Protein AF-A0AAW2TIA5-F1 (afdb_monomer)

Sequence (150 aa):
MVSLPLTMGRGTARKTCLLKFLVVDVPSAYNVILGRPTLNTFQAVISTYHMKIKFPTPGGIGEVQGNPLQSRRCYMDAVRRGEKRSGDDTQDKAPPSKKGKAPEEKVSEATETPAKVQPAEELLNIQIIPGDPDKTTRIGSHLGGKLRKR

Secondary structure (DSSP, 8-state):
-EEEEEEEEETTEEEEEEEEE----S--S-S----HHHHHHHT-EEETTTTEEEEEETTEEEEEE--HHHHHHHHHHHHHHHHTTTT------PPPP----PPP---------------SS-EEEEESSTT-TTSEEEEETTS-HHHH--

Organism: Sesamum radiatum (NCBI:txid300843)

Radius of gyration: 21.06 Å; Cα contacts (8 Å, |Δi|>4): 144; chains: 1; bounding box: 42×44×53 Å

Solvent-accessible surface area (backbone atoms only — not comparable to full-atom values): 9968 Å² total; per-residue (Å²): 121,47,81,45,80,47,75,47,50,55,86,72,20,40,46,74,48,81,42,80,39,82,88,74,99,64,97,56,61,60,96,72,86,83,51,70,70,57,37,57,76,49,58,49,48,75,40,76,92,76,36,32,38,36,26,72,29,100,67,42,75,16,58,44,77,64,55,70,68,58,54,49,49,38,45,53,54,36,52,57,55,53,57,64,58,80,73,68,94,79,80,91,80,86,85,84,90,79,85,89,81,88,79,82,88,79,92,76,94,68,94,65,79,76,75,79,86,70,75,88,58,62,68,39,81,42,62,77,44,88,93,40,87,86,42,58,48,76,43,59,67,80,62,53,74,75,80,72,56,130

Nearest PDB structures (foldseek):
  7y8y-assembly1_A  TM=4.408E-01  e=6.696E+00  Candidatus Scalindua brodae
  5xrt-assembly2_H  TM=2.827E-01  e=8.531E+00  Influenza A virus (A/swine/Indiana/A01260280/2013(H3N2))

pLDDT: mean 77.97, std 22.5, range [24.27, 98.0]

Mean predicted aligned error: 13.86 Å

Structure (mmCIF, N/CA/C/O backbone):
data_AF-A0AAW2TIA5-F1
#
_entry.id   AF-A0AAW2TIA5-F1
#
loop_
_atom_site.group_PDB
_atom_site.id
_atom_site.type_symbol
_atom_site.label_atom_id
_atom_site.label_alt_id
_atom_site.label_comp_id
_atom_site.label_asym_id
_atom_site.label_entity_id
_atom_site.label_seq_id
_atom_site.pdbx_PDB_ins_code
_atom_site.Cartn_x
_atom_site.Cartn_y
_atom_site.Cartn_z
_atom_site.occupancy
_atom_site.B_iso_or_equiv
_atom_site.auth_seq_id
_atom_site.auth_comp_id
_atom_site.auth_asym_id
_atom_site.auth_atom_id
_atom_site.pdbx_PDB_model_num
ATOM 1 N N . MET A 1 1 ? -13.112 -10.106 -9.554 1.00 89.56 1 MET A N 1
ATOM 2 C CA . MET A 1 1 ? -12.767 -9.305 -8.354 1.00 89.56 1 MET A CA 1
ATOM 3 C C . MET A 1 1 ? -13.355 -9.990 -7.132 1.00 89.56 1 MET A C 1
ATOM 5 O O . MET A 1 1 ? -14.472 -10.476 -7.235 1.00 89.56 1 MET A O 1
ATOM 9 N N . VAL A 1 2 ? -12.632 -10.025 -6.012 1.00 95.62 2 VAL A N 1
ATOM 10 C CA . VAL A 1 2 ? -13.055 -10.662 -4.750 1.00 95.62 2 VAL A CA 1
ATOM 11 C C . VAL A 1 2 ? -13.033 -9.624 -3.629 1.00 95.62 2 VAL A C 1
ATOM 13 O O . VAL A 1 2 ? -12.095 -8.835 -3.555 1.00 95.62 2 VAL A O 1
ATOM 16 N N . SER A 1 3 ? -14.053 -9.603 -2.770 1.00 96.88 3 SER A N 1
ATOM 17 C CA . SER A 1 3 ? -14.089 -8.724 -1.595 1.00 96.88 3 SER A CA 1
ATOM 18 C C . SER A 1 3 ? -13.406 -9.405 -0.414 1.00 96.88 3 SER A C 1
ATOM 20 O O . SER A 1 3 ? -13.875 -10.444 0.041 1.00 96.88 3 SER A O 1
ATOM 22 N N . LEU A 1 4 ? -12.317 -8.826 0.089 1.00 96.94 4 LEU A N 1
ATOM 23 C CA . LEU A 1 4 ? -11.564 -9.360 1.225 1.00 96.94 4 LEU A CA 1
ATOM 24 C C . LEU A 1 4 ? -11.360 -8.277 2.292 1.00 96.94 4 LEU A C 1
ATOM 26 O O . LEU A 1 4 ? -11.151 -7.107 1.946 1.00 96.94 4 LEU A O 1
ATOM 30 N N . PRO A 1 5 ? -11.424 -8.631 3.588 1.00 97.19 5 PRO A N 1
ATOM 31 C CA . PRO A 1 5 ? -11.077 -7.706 4.653 1.00 97.19 5 PRO A CA 1
ATOM 32 C C . PRO A 1 5 ? -9.562 -7.475 4.671 1.00 97.19 5 PRO A C 1
ATOM 34 O O . PRO A 1 5 ? -8.777 -8.417 4.767 1.00 97.19 5 PRO A O 1
ATOM 37 N N . LEU A 1 6 ? -9.148 -6.210 4.614 1.00 96.56 6 LEU A N 1
ATOM 38 C CA . LEU A 1 6 ? -7.767 -5.793 4.835 1.00 96.56 6 LEU A CA 1
ATOM 39 C C . LEU A 1 6 ? -7.666 -5.121 6.201 1.00 96.56 6 LEU A C 1
ATOM 41 O O . LEU A 1 6 ? -8.325 -4.109 6.435 1.00 96.56 6 LEU A O 1
ATOM 45 N N . THR A 1 7 ? -6.810 -5.651 7.072 1.00 96.25 7 THR A N 1
ATOM 46 C CA . THR A 1 7 ? -6.468 -5.028 8.357 1.00 96.25 7 THR A CA 1
ATOM 47 C C . THR A 1 7 ? -5.088 -4.393 8.265 1.00 96.25 7 THR A C 1
ATOM 49 O O . THR A 1 7 ? -4.122 -5.061 7.903 1.00 96.25 7 THR A O 1
ATOM 52 N N . MET A 1 8 ? -4.988 -3.114 8.622 1.00 95.56 8 MET A N 1
ATOM 53 C CA . MET A 1 8 ? -3.731 -2.373 8.703 1.00 95.56 8 MET A CA 1
ATOM 54 C C . MET A 1 8 ? -3.471 -1.936 10.149 1.00 95.56 8 MET A C 1
ATOM 56 O O . MET A 1 8 ? -4.410 -1.561 10.852 1.00 95.56 8 MET A O 1
ATOM 60 N N . GLY A 1 9 ? -2.208 -1.961 10.582 1.00 93.75 9 GLY A N 1
ATOM 61 C CA . GLY A 1 9 ? -1.786 -1.575 11.935 1.00 93.75 9 GLY A CA 1
ATOM 62 C C . GLY A 1 9 ? -1.665 -2.740 12.914 1.00 93.75 9 GLY A C 1
ATOM 63 O O . GLY A 1 9 ? -1.782 -3.909 12.546 1.00 93.75 9 GLY A O 1
ATOM 64 N N . ARG A 1 10 ? -1.392 -2.415 14.179 1.00 90.00 10 ARG A N 1
ATOM 65 C CA . ARG A 1 10 ? -1.179 -3.375 15.274 1.00 90.00 10 ARG A CA 1
ATOM 66 C C . ARG A 1 10 ? -1.831 -2.868 16.561 1.00 90.00 10 ARG A C 1
ATOM 68 O O . ARG A 1 10 ? -2.056 -1.672 16.718 1.00 90.00 10 ARG A O 1
ATOM 75 N N . GLY A 1 11 ? -2.118 -3.781 17.490 1.00 90.12 11 GLY A N 1
ATOM 76 C CA . GLY A 1 11 ? -2.656 -3.427 18.808 1.00 90.12 11 GLY A CA 1
ATOM 77 C C . GLY A 1 11 ? -4.011 -2.722 18.719 1.00 90.12 11 GLY A C 1
ATOM 78 O O . GLY A 1 11 ? -4.908 -3.199 18.022 1.00 90.12 11 GLY A O 1
ATOM 79 N N . THR A 1 12 ? -4.166 -1.611 19.433 1.00 87.75 12 THR A N 1
ATOM 80 C CA . THR A 1 12 ? -5.368 -0.758 19.414 1.00 87.75 12 THR A CA 1
ATOM 81 C C . THR A 1 12 ? -5.404 0.194 18.215 1.00 87.75 12 THR A C 1
ATOM 83 O O . THR A 1 12 ? -6.480 0.622 17.809 1.00 87.75 12 THR A O 1
ATOM 86 N N . ALA A 1 13 ? -4.259 0.459 17.580 1.00 93.50 13 ALA A N 1
ATOM 87 C CA . ALA A 1 13 ? -4.131 1.329 16.412 1.00 93.50 13 ALA A CA 1
ATOM 88 C C . ALA A 1 13 ? -4.252 0.532 15.099 1.00 93.50 13 ALA A C 1
ATOM 90 O O . ALA A 1 13 ? -3.381 0.583 14.224 1.00 93.50 13 ALA A O 1
ATOM 91 N N . ARG A 1 14 ? -5.332 -0.255 14.975 1.00 94.75 14 ARG A N 1
ATOM 92 C CA . ARG A 1 14 ? -5.657 -1.035 13.771 1.00 94.75 14 ARG A CA 1
ATOM 93 C C . ARG A 1 14 ? -6.932 -0.522 13.105 1.00 94.75 14 ARG A C 1
ATOM 95 O O . ARG A 1 14 ? -7.848 -0.060 13.778 1.00 94.75 14 ARG A O 1
ATOM 102 N N . LYS A 1 15 ? -7.016 -0.659 11.785 1.00 95.75 15 LYS A N 1
ATOM 103 C CA . LYS A 1 15 ? -8.224 -0.382 10.998 1.00 95.75 15 LYS A CA 1
ATOM 104 C C . LYS A 1 15 ? -8.461 -1.530 10.026 1.00 95.75 15 LYS A C 1
ATOM 106 O O . LYS A 1 15 ? -7.515 -1.988 9.387 1.00 95.75 15 LYS A O 1
ATOM 111 N N . THR A 1 16 ? -9.707 -1.979 9.917 1.00 96.75 16 THR A N 1
ATOM 112 C CA . THR A 1 16 ? -10.118 -3.033 8.982 1.00 96.75 16 THR A CA 1
ATOM 113 C C . THR A 1 16 ? -11.128 -2.464 7.998 1.00 96.75 16 THR A C 1
ATOM 115 O O . THR A 1 16 ? -12.117 -1.864 8.410 1.00 96.75 16 THR A O 1
ATOM 118 N N . CYS A 1 17 ? -10.885 -2.660 6.704 1.00 96.12 17 CYS A N 1
ATOM 119 C CA . CYS A 1 17 ? -11.771 -2.226 5.625 1.00 96.12 17 CYS A CA 1
ATOM 120 C C . CYS A 1 17 ? -12.051 -3.403 4.685 1.00 96.12 17 CYS A C 1
ATOM 122 O O . CYS A 1 17 ? -11.139 -4.167 4.367 1.00 96.12 17 CYS A O 1
ATOM 124 N N . LEU A 1 18 ? -13.287 -3.531 4.203 1.00 97.62 18 LEU A N 1
ATOM 125 C CA . LEU A 1 18 ? -13.631 -4.494 3.157 1.00 97.62 18 LEU A CA 1
ATOM 126 C C . LEU A 1 18 ? -13.307 -3.889 1.787 1.00 97.62 18 LEU A C 1
ATOM 128 O O . LEU A 1 18 ? -13.845 -2.841 1.433 1.00 97.62 18 LEU A O 1
ATOM 132 N N . LEU A 1 19 ? -12.424 -4.531 1.022 1.00 97.00 19 LEU A N 1
ATOM 133 C CA . LEU A 1 19 ? -11.925 -4.005 -0.250 1.00 97.00 19 LEU A CA 1
ATOM 134 C C . LEU A 1 19 ? -12.040 -5.035 -1.367 1.00 97.00 19 LEU A C 1
ATOM 136 O O . LEU A 1 19 ? -11.956 -6.237 -1.129 1.00 97.00 19 LEU A O 1
ATOM 140 N N . LYS A 1 20 ? -12.192 -4.553 -2.603 1.00 95.94 20 LYS A N 1
ATOM 141 C CA . LYS A 1 20 ? -12.192 -5.394 -3.802 1.00 95.94 20 LYS A CA 1
ATOM 142 C C . LYS A 1 20 ? -10.761 -5.589 -4.300 1.00 95.94 20 LYS A C 1
ATOM 144 O O . LYS A 1 20 ? -10.077 -4.615 -4.602 1.00 95.94 20 LYS A O 1
ATOM 149 N N . PHE A 1 21 ? -10.349 -6.842 -4.443 1.00 96.06 21 PHE A N 1
ATOM 150 C CA . PHE A 1 21 ? -9.051 -7.241 -4.975 1.00 96.06 21 PHE A CA 1
ATOM 151 C C . PHE A 1 21 ? -9.196 -7.981 -6.306 1.00 96.06 21 PHE A C 1
ATOM 153 O O . PHE A 1 21 ? -10.165 -8.711 -6.550 1.00 96.06 21 PHE A O 1
ATOM 160 N N . LEU A 1 22 ? -8.200 -7.804 -7.170 1.00 96.44 22 LEU A N 1
ATOM 161 C CA . LEU A 1 22 ? -7.914 -8.728 -8.258 1.00 96.44 22 LEU A CA 1
ATOM 162 C C . LEU A 1 22 ? -6.939 -9.777 -7.719 1.00 96.44 22 LEU A C 1
ATOM 164 O O . LEU A 1 22 ?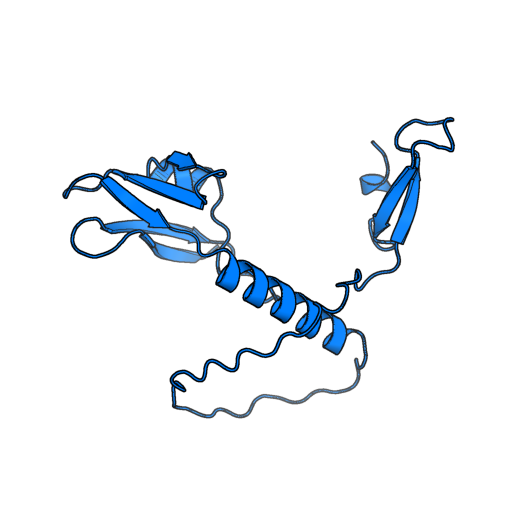 -5.889 -9.416 -7.194 1.00 96.44 22 LEU A O 1
ATOM 168 N N . VAL A 1 23 ? -7.301 -11.052 -7.828 1.00 94.75 23 VAL A N 1
ATOM 169 C CA . VAL A 1 23 ? -6.436 -12.166 -7.430 1.00 94.75 23 VAL A CA 1
ATOM 170 C C . VAL A 1 23 ? -5.756 -12.682 -8.688 1.00 94.75 23 VAL A C 1
ATOM 172 O O . VAL A 1 23 ? -6.436 -12.975 -9.670 1.00 94.75 23 VAL A O 1
ATOM 175 N N . VAL A 1 24 ? -4.430 -12.747 -8.657 1.00 93.44 24 VAL A N 1
ATOM 176 C CA . VAL A 1 24 ? -3.601 -13.233 -9.760 1.00 93.44 24 VAL A CA 1
ATOM 177 C C . VAL A 1 24 ? -2.727 -14.349 -9.210 1.00 93.44 24 VAL A C 1
ATOM 179 O O . VAL A 1 24 ? -2.031 -14.142 -8.217 1.00 93.44 24 VAL A O 1
ATOM 182 N N . ASP A 1 25 ? -2.777 -15.516 -9.844 1.00 91.50 25 ASP A N 1
ATOM 183 C CA . ASP A 1 25 ? -1.936 -16.656 -9.488 1.00 91.50 25 ASP A CA 1
ATOM 184 C C . ASP A 1 25 ? -0.619 -16.586 -10.268 1.00 91.50 25 ASP A C 1
ATOM 186 O O . ASP A 1 25 ? -0.468 -17.158 -11.346 1.00 91.50 25 ASP A O 1
ATOM 190 N N . VAL A 1 26 ? 0.311 -15.774 -9.765 1.00 87.25 26 VAL A N 1
ATOM 191 C CA . VAL A 1 26 ? 1.630 -15.578 -10.373 1.00 87.25 26 VAL A CA 1
ATOM 192 C C . VAL A 1 26 ? 2.710 -15.531 -9.291 1.00 87.25 26 VAL A C 1
ATOM 194 O O . VAL A 1 26 ? 2.496 -14.916 -8.240 1.00 87.25 26 VAL A O 1
ATOM 197 N N . PRO A 1 27 ? 3.893 -16.138 -9.514 1.00 82.88 27 PRO A N 1
ATOM 198 C CA . PRO A 1 27 ? 5.037 -15.935 -8.634 1.00 82.88 27 PRO A CA 1
ATOM 199 C C . PRO A 1 27 ? 5.388 -14.448 -8.554 1.00 82.88 27 PRO A C 1
ATOM 201 O O . PRO A 1 27 ? 5.702 -13.817 -9.559 1.00 82.88 27 PRO A O 1
ATOM 204 N N . SER A 1 28 ? 5.338 -13.883 -7.352 1.00 84.94 28 SER A N 1
ATOM 205 C CA . SER A 1 28 ? 5.598 -12.465 -7.115 1.00 84.94 28 SER A CA 1
ATOM 206 C C . SER A 1 28 ? 6.303 -12.272 -5.778 1.00 84.94 28 SER A C 1
ATOM 208 O O . SER A 1 28 ? 6.078 -13.023 -4.830 1.00 84.94 28 SER A O 1
ATOM 210 N N . ALA A 1 29 ? 7.131 -11.229 -5.685 1.00 87.81 29 ALA A N 1
ATOM 211 C CA . ALA A 1 29 ? 7.683 -10.753 -4.413 1.00 87.81 29 ALA A CA 1
ATOM 212 C C . ALA A 1 29 ? 6.609 -10.130 -3.500 1.00 87.81 29 ALA A C 1
ATOM 214 O O . ALA A 1 29 ? 6.871 -9.870 -2.325 1.00 87.81 29 ALA A O 1
ATOM 215 N N . TYR A 1 30 ? 5.417 -9.861 -4.039 1.00 90.75 30 TYR A N 1
ATOM 216 C CA . TYR A 1 30 ? 4.336 -9.162 -3.360 1.00 90.75 30 TYR A CA 1
ATOM 217 C C . TYR A 1 30 ? 3.113 -10.059 -3.215 1.00 90.75 30 TYR A C 1
ATOM 219 O O . TYR A 1 30 ? 2.573 -10.547 -4.205 1.00 90.75 30 TYR A O 1
ATOM 227 N N . ASN A 1 31 ? 2.621 -10.181 -1.982 1.00 90.81 31 ASN A N 1
ATOM 228 C CA . ASN A 1 31 ? 1.350 -10.852 -1.700 1.00 90.81 31 ASN A CA 1
ATOM 229 C C . ASN A 1 31 ? 0.145 -9.958 -2.025 1.00 90.81 31 ASN A C 1
ATOM 231 O O . ASN A 1 31 ? -0.928 -10.450 -2.354 1.00 90.81 31 ASN A O 1
ATOM 235 N N . VAL A 1 32 ? 0.305 -8.638 -1.887 1.00 93.62 32 VAL A N 1
ATOM 236 C CA . VAL A 1 32 ? -0.755 -7.646 -2.098 1.00 93.62 32 VAL A CA 1
ATOM 237 C C . VAL A 1 32 ? -0.136 -6.356 -2.631 1.00 93.62 32 VAL A C 1
ATOM 239 O O . VAL A 1 32 ? 0.881 -5.896 -2.113 1.00 93.62 32 VAL A O 1
ATOM 242 N N . ILE A 1 33 ? -0.779 -5.742 -3.625 1.00 94.69 33 ILE A N 1
ATOM 243 C CA . ILE A 1 33 ? -0.437 -4.407 -4.131 1.00 94.69 33 ILE A CA 1
ATOM 244 C C . ILE A 1 33 ? -1.589 -3.464 -3.787 1.00 94.69 33 ILE A C 1
ATOM 246 O O . ILE A 1 33 ? -2.722 -3.655 -4.229 1.00 94.69 33 ILE A O 1
ATOM 250 N N . LEU A 1 34 ? -1.304 -2.444 -2.978 1.00 95.56 34 LEU A N 1
ATOM 251 C CA . LEU A 1 34 ? -2.297 -1.459 -2.558 1.00 95.56 34 LEU A CA 1
ATOM 252 C C . LEU A 1 34 ? -2.219 -0.231 -3.460 1.00 95.56 34 LEU A C 1
ATOM 254 O O . LEU A 1 34 ? -1.275 0.552 -3.394 1.00 95.56 34 LEU A O 1
ATOM 258 N N . GLY A 1 35 ? -3.231 -0.066 -4.309 1.00 95.44 35 GLY A N 1
ATOM 259 C CA . GLY A 1 35 ? -3.373 1.127 -5.133 1.00 95.44 35 GLY A CA 1
ATOM 260 C C . GLY A 1 35 ? -3.905 2.332 -4.352 1.00 95.44 35 GLY A C 1
ATOM 261 O O . GLY A 1 35 ? -4.363 2.223 -3.212 1.00 95.44 35 GLY A O 1
ATOM 262 N N . ARG A 1 36 ? -3.935 3.486 -5.027 1.00 96.44 36 ARG A N 1
ATOM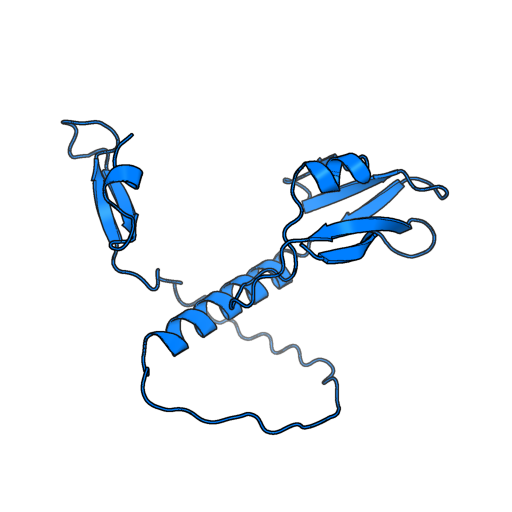 263 C CA . ARG A 1 36 ? -4.514 4.736 -4.503 1.00 96.44 36 ARG A C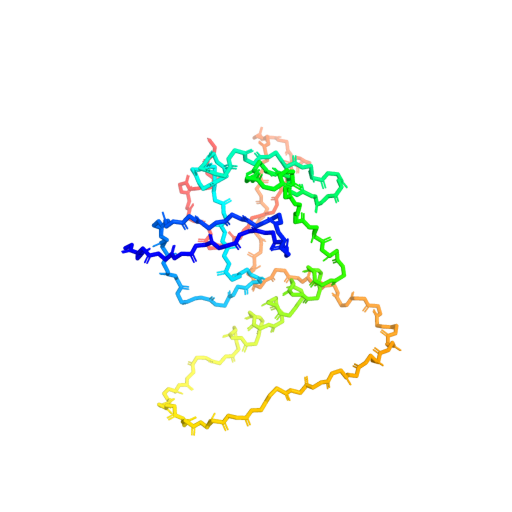A 1
ATOM 264 C C . ARG A 1 36 ? -5.934 4.583 -3.933 1.00 96.44 36 ARG A C 1
ATOM 266 O O . ARG A 1 36 ? -6.161 5.139 -2.866 1.00 96.44 36 ARG A O 1
ATOM 273 N N . PRO A 1 37 ? -6.874 3.831 -4.552 1.00 95.69 37 PRO A N 1
ATOM 274 C CA . PRO A 1 37 ? -8.221 3.680 -3.994 1.00 95.69 37 PRO A CA 1
ATOM 275 C C . PRO A 1 37 ? -8.207 3.128 -2.566 1.00 95.69 37 PRO A C 1
ATOM 277 O O . PRO A 1 37 ? -8.801 3.721 -1.672 1.00 95.69 37 PRO A O 1
ATOM 280 N N . THR A 1 38 ? -7.450 2.053 -2.338 1.00 96.38 38 THR A N 1
ATOM 281 C CA . THR A 1 38 ? -7.285 1.455 -1.011 1.00 96.38 38 THR A CA 1
ATOM 282 C C . THR A 1 38 ? -6.640 2.431 -0.034 1.00 96.38 38 THR A C 1
ATOM 284 O O . THR A 1 38 ? -7.140 2.616 1.072 1.00 96.38 38 THR A O 1
ATOM 287 N N . LEU A 1 39 ? -5.548 3.083 -0.435 1.00 97.00 39 LEU A N 1
ATOM 288 C CA . LEU A 1 39 ? -4.852 4.047 0.420 1.00 97.00 39 LEU A CA 1
ATOM 289 C C . LEU A 1 39 ? -5.770 5.210 0.828 1.00 97.00 39 LEU A C 1
ATOM 291 O O . LEU A 1 39 ? -5.784 5.595 1.996 1.00 97.00 39 LEU A O 1
ATOM 295 N N . ASN A 1 40 ? -6.614 5.690 -0.088 1.00 97.06 40 ASN A N 1
ATOM 296 C CA . ASN A 1 40 ? -7.611 6.721 0.190 1.00 97.06 40 ASN A CA 1
ATOM 297 C C . ASN A 1 40 ? -8.689 6.233 1.168 1.00 97.06 40 ASN A C 1
ATOM 299 O O . ASN A 1 40 ? -9.055 6.976 2.074 1.00 97.06 40 ASN A O 1
ATOM 303 N N . THR A 1 41 ? -9.152 4.980 1.063 1.00 96.88 41 THR A N 1
ATOM 304 C CA . THR A 1 41 ? -10.082 4.383 2.044 1.00 96.88 41 THR A CA 1
ATOM 305 C C . THR A 1 41 ? -9.496 4.378 3.460 1.00 96.88 41 THR A C 1
ATOM 307 O O . THR A 1 41 ? -10.201 4.596 4.450 1.00 96.88 41 THR A O 1
ATOM 310 N N . PHE A 1 42 ? -8.188 4.156 3.575 1.00 96.88 42 PHE A N 1
ATOM 311 C CA . PHE A 1 42 ? -7.493 4.236 4.855 1.00 96.88 42 PHE A CA 1
ATOM 312 C C . PHE A 1 42 ? -7.176 5.669 5.289 1.00 96.88 42 PHE A C 1
ATOM 314 O O . PHE A 1 42 ? -6.863 5.842 6.459 1.00 96.88 42 PHE A O 1
ATOM 321 N N . GLN A 1 43 ? -7.316 6.675 4.416 1.00 97.50 43 GLN A N 1
ATOM 322 C CA . GLN A 1 43 ? -6.779 8.031 4.609 1.00 97.50 43 GLN A CA 1
ATOM 323 C C . GLN A 1 43 ? -5.275 7.979 4.916 1.00 97.50 43 GLN A C 1
ATOM 325 O O . GLN A 1 43 ? -4.770 8.632 5.829 1.00 97.50 43 GLN A O 1
ATOM 330 N N . ALA A 1 44 ? -4.578 7.108 4.186 1.00 97.62 44 ALA A N 1
ATOM 331 C CA . ALA A 1 44 ? -3.190 6.789 4.436 1.00 97.62 44 ALA A CA 1
ATOM 332 C C . ALA A 1 44 ? -2.249 7.877 3.902 1.00 97.62 44 ALA A C 1
ATOM 334 O O . ALA A 1 44 ? -2.374 8.324 2.763 1.00 97.62 44 ALA A O 1
ATOM 335 N N . VAL A 1 45 ? -1.248 8.227 4.704 1.00 97.50 45 VAL A N 1
ATOM 336 C CA . VAL A 1 45 ? -0.101 9.051 4.316 1.00 97.50 45 VAL A CA 1
ATOM 337 C C . VAL A 1 45 ? 1.120 8.147 4.230 1.00 97.50 45 VAL A C 1
ATOM 339 O O . VAL A 1 45 ? 1.469 7.469 5.199 1.00 97.50 45 VAL A O 1
ATOM 342 N N . ILE A 1 46 ? 1.768 8.129 3.067 1.00 96.88 46 ILE A N 1
ATOM 343 C CA . ILE A 1 46 ? 2.949 7.304 2.812 1.00 96.88 46 ILE A CA 1
ATOM 344 C C . ILE A 1 46 ? 4.191 8.187 2.849 1.00 96.88 46 ILE A C 1
ATOM 346 O O . ILE A 1 46 ? 4.303 9.139 2.082 1.00 96.88 46 ILE A O 1
ATOM 350 N N . SER A 1 47 ? 5.153 7.824 3.693 1.00 96.31 47 SER A N 1
ATOM 351 C CA . SER A 1 47 ? 6.522 8.316 3.593 1.00 96.31 47 SER A CA 1
ATOM 352 C C . SER A 1 47 ? 7.386 7.230 2.97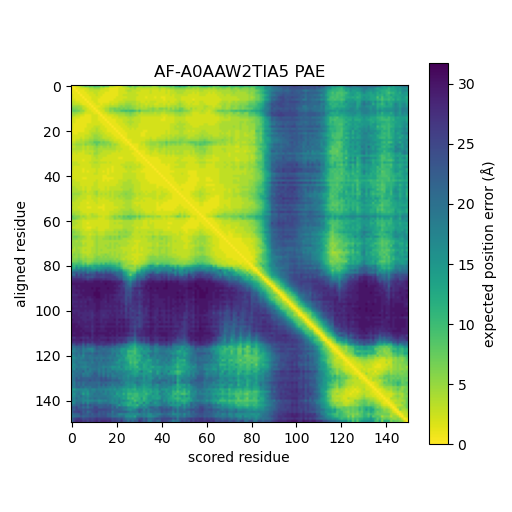0 1.00 96.31 47 SER A C 1
ATOM 354 O O . SER A 1 47 ? 7.674 6.211 3.600 1.00 96.31 47 SER A O 1
ATOM 356 N N . THR A 1 48 ? 7.808 7.451 1.728 1.00 93.38 48 THR A N 1
ATOM 357 C CA . THR A 1 48 ? 8.755 6.567 1.038 1.00 93.38 48 THR A CA 1
ATOM 358 C C . THR A 1 48 ? 10.125 6.607 1.706 1.00 93.38 48 THR A C 1
ATOM 360 O O . THR A 1 48 ? 10.721 5.557 1.916 1.00 93.38 48 THR A O 1
ATOM 363 N N . TYR A 1 49 ? 10.569 7.796 2.128 1.00 94.38 49 TYR A N 1
ATOM 364 C CA . TYR A 1 49 ? 11.844 8.002 2.815 1.00 94.38 49 TYR A CA 1
ATOM 365 C C . TYR A 1 49 ? 11.947 7.197 4.119 1.00 94.38 49 TYR A C 1
ATOM 367 O O . TYR A 1 49 ? 12.940 6.519 4.353 1.00 94.38 49 TYR A O 1
ATOM 375 N N . HIS A 1 50 ? 10.898 7.204 4.947 1.00 93.69 50 HIS A N 1
ATOM 376 C CA . HIS A 1 50 ? 10.878 6.429 6.194 1.00 93.69 50 HIS A CA 1
ATOM 377 C C . HIS A 1 50 ? 10.344 4.999 6.019 1.00 93.69 50 HIS A C 1
ATOM 379 O O . HIS A 1 50 ? 10.300 4.239 6.986 1.00 93.69 50 HIS A O 1
ATOM 385 N N . MET A 1 51 ? 9.901 4.638 4.809 1.00 94.81 51 MET A N 1
ATOM 386 C CA . MET A 1 51 ? 9.176 3.397 4.519 1.00 94.81 51 MET A CA 1
ATOM 387 C C . MET A 1 51 ? 8.002 3.168 5.482 1.00 94.81 51 MET A C 1
ATOM 389 O O . MET A 1 51 ? 7.804 2.067 5.993 1.00 94.81 51 MET A O 1
ATOM 393 N N . LYS A 1 52 ? 7.228 4.224 5.749 1.00 95.75 52 LYS A N 1
ATOM 394 C CA . LYS A 1 52 ? 6.108 4.216 6.697 1.00 95.75 52 LYS A CA 1
ATOM 395 C C . LYS A 1 52 ? 4.793 4.545 6.015 1.00 95.75 52 LYS A C 1
ATOM 397 O O . LYS A 1 52 ? 4.735 5.416 5.149 1.00 95.75 52 LYS A O 1
ATOM 402 N N . ILE A 1 53 ? 3.727 3.908 6.482 1.00 97.12 53 ILE A N 1
ATOM 403 C CA . ILE A 1 53 ? 2.345 4.277 6.175 1.00 97.12 53 ILE A CA 1
ATOM 404 C C . ILE A 1 53 ? 1.667 4.652 7.485 1.00 97.12 53 ILE A C 1
ATOM 406 O O . ILE A 1 53 ? 1.654 3.847 8.414 1.00 97.12 53 ILE A O 1
ATOM 410 N N . LYS A 1 54 ? 1.096 5.853 7.559 1.00 97.81 54 LYS A N 1
ATOM 411 C CA . LYS A 1 54 ? 0.288 6.308 8.694 1.00 97.81 54 LYS A CA 1
ATOM 412 C C . LYS A 1 54 ? -1.158 6.493 8.283 1.00 97.81 54 LYS A C 1
ATOM 414 O O . LYS A 1 54 ? -1.418 6.905 7.160 1.00 97.81 54 LYS A O 1
ATOM 419 N N . PHE A 1 55 ? -2.089 6.202 9.179 1.00 98.00 55 PHE A N 1
ATOM 420 C CA . PHE A 1 55 ? -3.521 6.327 8.914 1.00 98.00 55 PHE A CA 1
ATOM 421 C C . PHE A 1 55 ? -4.292 6.552 10.222 1.00 98.00 55 PHE A C 1
ATOM 423 O O . PHE A 1 55 ? -3.871 6.068 11.275 1.00 98.00 55 PHE A O 1
ATOM 430 N N . PRO A 1 56 ? -5.419 7.276 10.190 1.00 97.44 56 PRO A N 1
ATOM 431 C CA . PRO A 1 56 ? -6.253 7.463 11.367 1.00 97.44 56 PRO A CA 1
ATOM 432 C C . PRO A 1 56 ? -6.980 6.170 11.760 1.00 97.44 56 PRO A C 1
ATOM 434 O O . PRO A 1 56 ? -7.463 5.406 10.918 1.00 97.44 56 PRO A O 1
ATOM 437 N N . THR A 1 57 ? -7.093 5.956 13.067 1.00 96.19 57 THR A N 1
ATOM 438 C CA . THR A 1 57 ? -7.862 4.889 13.720 1.00 96.19 57 THR A CA 1
ATOM 439 C C . THR A 1 57 ? -8.639 5.477 14.904 1.00 96.19 57 THR A C 1
ATOM 441 O O . THR A 1 57 ? -8.269 6.548 15.390 1.00 96.19 57 THR A O 1
ATOM 444 N N . PRO A 1 58 ? -9.676 4.796 15.427 1.00 91.88 58 PRO A N 1
ATOM 445 C CA . PRO A 1 58 ? -10.368 5.254 16.635 1.00 91.88 58 PRO A CA 1
ATOM 446 C C . PRO A 1 58 ? -9.441 5.406 17.854 1.00 91.88 58 PRO A C 1
ATOM 448 O O . PRO A 1 58 ? -9.700 6.234 18.717 1.00 91.88 58 PRO A O 1
ATOM 451 N N . GLY A 1 59 ? -8.349 4.634 17.913 1.00 88.81 59 GLY A N 1
ATOM 452 C CA . GLY A 1 59 ? -7.346 4.689 18.981 1.00 88.81 59 GLY A CA 1
ATOM 453 C C . GLY A 1 59 ? -6.168 5.635 18.717 1.00 88.81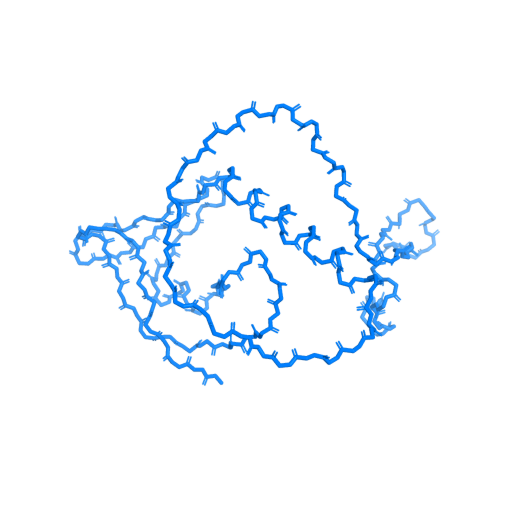 59 GLY A C 1
ATOM 454 O O . GLY A 1 59 ? -5.150 5.516 19.392 1.00 88.81 59 GLY A O 1
ATOM 455 N N . GLY A 1 60 ? -6.257 6.526 17.721 1.00 93.69 60 GLY A N 1
ATOM 456 C CA . GLY A 1 60 ? -5.176 7.436 17.325 1.00 93.69 60 GLY A CA 1
ATOM 457 C C . GLY A 1 60 ? -4.588 7.105 15.951 1.00 93.69 60 GLY A C 1
ATOM 458 O O . GLY A 1 60 ? -5.288 6.620 15.064 1.00 93.69 60 GLY A O 1
ATOM 459 N N . ILE A 1 61 ? -3.298 7.371 15.739 1.00 96.31 61 ILE A N 1
ATOM 460 C CA . ILE A 1 61 ? -2.639 7.130 14.446 1.00 96.31 61 ILE A CA 1
ATOM 461 C C . ILE A 1 61 ? -2.046 5.721 14.401 1.00 96.31 61 ILE A C 1
ATOM 463 O O . ILE A 1 61 ? -1.139 5.391 15.162 1.00 96.31 61 ILE A O 1
ATOM 467 N N . GLY A 1 62 ? -2.539 4.905 13.471 1.00 97.00 62 GLY A N 1
ATOM 468 C CA . GLY A 1 62 ? -1.936 3.629 13.111 1.00 97.00 62 GLY A CA 1
ATOM 469 C C . GLY A 1 62 ? -0.706 3.829 12.234 1.00 97.00 62 GLY A C 1
ATOM 470 O O . GLY A 1 62 ? -0.653 4.753 11.420 1.00 97.00 62 GLY A O 1
ATOM 471 N N . GLU A 1 63 ? 0.283 2.949 12.391 1.00 96.69 63 GLU A N 1
ATOM 472 C CA . GLU A 1 63 ? 1.513 2.946 11.600 1.00 96.69 63 GLU A CA 1
ATOM 473 C C . GLU A 1 63 ? 1.811 1.535 11.075 1.00 96.69 63 GLU A C 1
ATOM 475 O O . GLU A 1 63 ? 1.673 0.538 11.787 1.00 96.69 63 GLU A O 1
ATOM 480 N N . VAL A 1 64 ? 2.243 1.458 9.819 1.00 95.56 64 VAL A N 1
ATOM 481 C CA . VAL A 1 64 ? 2.897 0.284 9.239 1.00 95.56 64 VAL A CA 1
ATOM 482 C C . VAL A 1 64 ? 4.303 0.681 8.825 1.00 95.56 64 VAL A C 1
ATOM 484 O O . VAL A 1 64 ? 4.481 1.607 8.036 1.00 95.56 64 VAL A O 1
ATOM 487 N N . GLN A 1 65 ? 5.288 -0.041 9.350 1.00 95.06 65 GLN A N 1
ATOM 488 C CA . GLN A 1 65 ? 6.701 0.128 9.036 1.00 95.06 65 GLN A CA 1
ATOM 489 C C . GLN A 1 65 ? 7.144 -0.950 8.044 1.00 95.06 65 GLN A C 1
ATOM 491 O O . GLN A 1 65 ? 6.938 -2.142 8.273 1.00 95.06 65 GLN A O 1
ATOM 496 N N . GLY A 1 66 ? 7.788 -0.533 6.960 1.00 93.75 66 GLY A N 1
ATOM 497 C CA . GLY A 1 66 ? 8.482 -1.426 6.044 1.00 93.75 66 GLY A CA 1
ATOM 498 C C . GLY A 1 66 ? 9.817 -1.900 6.621 1.00 93.75 66 GLY A C 1
ATOM 499 O O . GLY A 1 66 ? 10.498 -1.154 7.325 1.00 93.75 66 GLY A O 1
ATOM 500 N N . ASN A 1 67 ? 10.206 -3.132 6.286 1.00 92.38 67 ASN A N 1
ATOM 501 C CA . ASN A 1 67 ? 11.498 -3.717 6.646 1.00 92.38 67 ASN A CA 1
ATOM 502 C C . ASN A 1 67 ? 12.369 -3.863 5.380 1.00 92.38 67 ASN A C 1
ATOM 504 O O . ASN A 1 67 ? 12.105 -4.761 4.579 1.00 92.38 67 ASN A O 1
ATOM 508 N N . PRO A 1 68 ? 13.406 -3.025 5.187 1.00 89.62 68 PRO A N 1
ATOM 509 C CA . PRO A 1 68 ? 14.245 -3.064 3.988 1.00 89.62 68 PRO A CA 1
ATOM 510 C C . PRO A 1 68 ? 14.926 -4.416 3.752 1.00 89.62 68 PRO A C 1
ATOM 512 O O . PRO A 1 68 ? 14.987 -4.886 2.616 1.00 89.62 68 PRO A O 1
ATOM 515 N N . LEU A 1 69 ? 15.413 -5.063 4.816 1.00 92.44 69 LEU A N 1
ATOM 516 C CA . LEU A 1 69 ? 16.096 -6.355 4.722 1.00 92.44 69 LEU A CA 1
ATOM 517 C C . LEU A 1 69 ? 15.133 -7.447 4.266 1.00 92.44 69 LEU A C 1
ATOM 519 O O . LEU A 1 69 ? 15.455 -8.223 3.367 1.00 92.44 69 LEU A O 1
ATOM 523 N N . GLN A 1 70 ? 13.935 -7.480 4.850 1.00 90.75 70 GLN A N 1
ATOM 524 C CA . GLN A 1 70 ? 12.907 -8.441 4.470 1.00 90.75 70 GLN A CA 1
ATOM 525 C C . GLN A 1 70 ? 12.424 -8.194 3.037 1.00 90.75 70 GLN A C 1
ATOM 527 O O . GLN A 1 70 ? 12.371 -9.137 2.255 1.00 90.75 70 GLN A O 1
ATOM 532 N N . SER A 1 71 ? 12.173 -6.936 2.658 1.00 89.00 71 SER A N 1
ATOM 533 C CA . SER A 1 71 ? 11.802 -6.571 1.286 1.00 89.00 71 SER A CA 1
ATOM 534 C C . SER A 1 71 ? 12.854 -7.017 0.271 1.00 89.00 71 SER A C 1
ATOM 536 O O . SER A 1 71 ? 12.511 -7.584 -0.766 1.00 89.00 71 SER A O 1
ATOM 538 N N . ARG A 1 72 ? 14.142 -6.819 0.578 1.00 90.00 72 ARG A N 1
ATOM 539 C CA . ARG A 1 72 ? 15.244 -7.260 -0.283 1.00 90.00 72 ARG A CA 1
ATOM 540 C C . ARG A 1 72 ? 15.303 -8.781 -0.402 1.00 90.00 72 ARG A C 1
ATOM 542 O O . ARG A 1 72 ? 15.465 -9.282 -1.509 1.00 90.00 72 ARG A O 1
ATOM 549 N N . ARG A 1 73 ? 15.152 -9.515 0.707 1.00 91.50 73 ARG A N 1
ATOM 550 C CA . ARG A 1 73 ? 15.094 -10.988 0.697 1.00 91.50 73 ARG A CA 1
ATOM 551 C C . ARG A 1 73 ? 13.938 -11.489 -0.169 1.00 91.50 73 ARG A C 1
ATOM 553 O O . ARG A 1 73 ? 14.180 -12.261 -1.088 1.00 91.50 73 ARG A O 1
ATOM 560 N N . CYS A 1 74 ? 12.727 -10.966 0.035 1.00 90.00 74 CYS A N 1
ATOM 561 C CA . CYS A 1 74 ? 11.557 -11.326 -0.771 1.00 90.00 74 CYS A CA 1
ATOM 562 C C . CYS A 1 74 ? 11.765 -11.045 -2.266 1.00 90.00 74 CYS A C 1
ATOM 564 O O . CYS A 1 74 ? 11.390 -11.866 -3.100 1.00 90.00 74 CYS A O 1
ATOM 566 N N . TYR A 1 75 ? 12.392 -9.916 -2.610 1.00 88.75 75 TYR A N 1
ATOM 567 C CA . TYR A 1 75 ? 12.721 -9.590 -3.996 1.00 88.75 75 TYR A CA 1
ATOM 568 C C . TYR A 1 75 ? 13.707 -10.595 -4.609 1.00 88.75 75 TYR A C 1
ATOM 570 O O . TYR A 1 75 ? 13.445 -11.135 -5.680 1.00 88.75 75 TYR A O 1
ATOM 578 N N . MET A 1 76 ? 14.812 -10.892 -3.917 1.00 88.50 76 MET A N 1
ATOM 579 C CA . MET A 1 76 ? 15.811 -11.854 -4.400 1.00 88.50 76 MET A CA 1
ATOM 580 C C . MET A 1 76 ? 15.224 -13.261 -4.557 1.00 88.50 76 MET A C 1
ATOM 582 O O . MET A 1 76 ? 15.497 -13.935 -5.548 1.00 88.50 76 MET A O 1
ATOM 586 N N . ASP A 1 77 ? 14.386 -13.695 -3.616 1.00 87.56 77 ASP A N 1
ATOM 587 C CA . ASP A 1 77 ? 13.736 -15.004 -3.682 1.00 87.56 77 ASP A CA 1
ATOM 588 C C . ASP A 1 77 ? 12.749 -15.098 -4.849 1.00 87.56 77 ASP A C 1
ATOM 590 O O . ASP A 1 77 ? 12.678 -16.135 -5.510 1.00 87.56 77 ASP A O 1
ATOM 594 N N . ALA A 1 78 ? 12.001 -14.028 -5.132 1.00 85.31 78 ALA A N 1
ATOM 595 C CA . ALA A 1 78 ? 11.084 -13.990 -6.268 1.00 85.31 78 ALA A CA 1
ATOM 596 C C . ALA A 1 78 ? 11.829 -14.084 -7.606 1.00 85.31 78 ALA A C 1
ATOM 598 O O . ALA A 1 78 ? 11.428 -14.864 -8.468 1.00 85.31 78 ALA A O 1
ATOM 599 N N . VAL A 1 79 ? 12.942 -13.359 -7.750 1.00 82.25 79 VAL A N 1
ATOM 600 C CA . VAL A 1 79 ? 13.808 -13.418 -8.940 1.00 82.25 79 VAL A CA 1
ATOM 601 C C . VAL A 1 79 ? 14.351 -14.831 -9.145 1.00 82.25 79 VAL A C 1
ATOM 603 O O . VAL A 1 79 ? 14.146 -15.415 -10.205 1.00 82.25 79 VAL A O 1
ATOM 606 N N . ARG A 1 80 ? 14.951 -15.429 -8.106 1.00 82.88 80 ARG A N 1
ATOM 607 C CA . ARG A 1 80 ? 15.505 -16.795 -8.165 1.00 82.88 80 ARG A CA 1
ATOM 608 C C . ARG A 1 80 ? 14.452 -17.843 -8.532 1.00 82.88 80 ARG A C 1
ATOM 610 O O . ARG A 1 80 ? 14.757 -18.847 -9.170 1.00 82.88 80 ARG A O 1
ATOM 617 N N . ARG A 1 81 ? 13.199 -17.655 -8.103 1.00 78.06 81 ARG A N 1
ATOM 618 C CA . ARG A 1 81 ? 12.080 -18.539 -8.479 1.00 78.06 81 ARG A CA 1
ATOM 619 C C . ARG A 1 81 ? 11.644 -18.345 -9.930 1.00 78.06 81 ARG A C 1
ATOM 621 O O . ARG A 1 81 ? 11.210 -19.321 -10.534 1.00 78.06 81 ARG A O 1
ATOM 628 N N . GLY A 1 82 ? 11.755 -17.129 -10.463 1.00 71.25 82 GLY A N 1
ATOM 629 C CA . GLY A 1 82 ? 11.529 -16.839 -11.879 1.00 71.25 82 GLY A CA 1
ATOM 630 C C . GLY A 1 82 ? 12.562 -17.524 -12.775 1.00 71.25 82 GLY A C 1
ATOM 631 O O . GLY A 1 82 ? 12.181 -18.217 -13.711 1.00 71.25 82 GLY A O 1
ATOM 632 N N . GLU A 1 83 ? 13.848 -17.433 -12.421 1.00 62.50 83 GLU A N 1
ATOM 633 C CA . GLU A 1 83 ? 14.960 -18.061 -13.163 1.00 62.50 83 GLU A CA 1
ATOM 634 C C . GLU A 1 83 ? 14.846 -19.595 -13.232 1.00 62.50 83 GLU A C 1
ATOM 636 O O . GLU A 1 83 ? 15.187 -20.211 -14.236 1.00 62.50 83 GLU A O 1
ATOM 641 N N . LYS A 1 84 ? 14.327 -20.239 -12.178 1.00 58.66 84 LYS A N 1
ATOM 642 C CA . LYS A 1 84 ? 14.148 -21.702 -12.154 1.00 58.66 84 LYS A CA 1
ATOM 643 C C . LYS A 1 84 ? 13.051 -22.213 -13.090 1.00 58.66 84 LYS A C 1
ATOM 645 O O . LYS A 1 84 ? 13.025 -23.407 -13.361 1.00 58.66 84 LYS A O 1
ATOM 650 N N . ARG A 1 85 ? 12.133 -21.355 -13.547 1.00 54.53 85 ARG A N 1
ATOM 651 C CA . ARG A 1 85 ? 11.022 -21.754 -14.429 1.00 54.53 85 ARG A CA 1
ATOM 652 C C . ARG A 1 85 ? 11.314 -21.539 -15.910 1.00 54.53 85 ARG A C 1
ATOM 654 O O . ARG A 1 85 ? 10.653 -22.153 -16.727 1.00 54.53 85 ARG A O 1
ATOM 661 N N . SER A 1 86 ? 12.325 -20.748 -16.268 1.00 52.41 86 SER A N 1
ATOM 662 C CA . SER A 1 86 ? 12.756 -20.591 -17.666 1.00 52.41 86 SER A CA 1
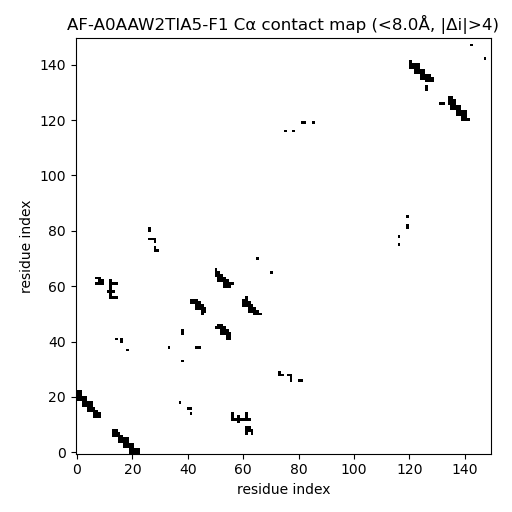ATOM 663 C C . SER A 1 86 ? 13.567 -21.783 -18.204 1.00 52.41 86 SER A C 1
ATOM 665 O O . SER A 1 86 ? 14.099 -21.694 -19.305 1.00 52.41 86 SER A O 1
ATOM 667 N N . GLY A 1 87 ? 13.705 -22.871 -17.432 1.00 48.84 87 GLY A N 1
ATOM 668 C CA . GLY A 1 87 ? 14.574 -24.006 -17.755 1.00 48.84 87 GLY A CA 1
ATOM 669 C C . GLY A 1 87 ? 13.897 -25.354 -18.018 1.00 48.84 87 GLY A C 1
ATOM 670 O O . GLY A 1 87 ? 14.615 -26.269 -18.400 1.00 48.84 87 GLY A O 1
ATOM 671 N N . ASP A 1 88 ? 12.586 -25.521 -17.822 1.00 39.53 88 ASP A N 1
ATOM 672 C CA . ASP A 1 88 ? 11.940 -26.828 -18.033 1.00 39.53 88 ASP A CA 1
ATOM 673 C C . ASP A 1 88 ? 10.412 -26.693 -18.147 1.00 39.53 88 ASP A C 1
ATOM 675 O O . ASP A 1 88 ? 9.698 -26.701 -17.146 1.00 39.53 88 ASP A O 1
ATOM 679 N N . ASP A 1 89 ? 9.909 -26.543 -19.374 1.00 41.03 89 ASP A N 1
ATOM 680 C CA . ASP A 1 89 ? 8.502 -26.791 -19.700 1.00 41.03 89 ASP A CA 1
ATOM 681 C C . ASP A 1 89 ? 8.409 -28.151 -20.399 1.00 41.03 89 ASP A C 1
ATOM 683 O O . ASP A 1 89 ? 8.255 -28.240 -21.617 1.00 41.03 89 ASP A O 1
ATOM 687 N N . THR A 1 90 ? 8.507 -29.247 -19.644 1.00 37.06 90 THR A N 1
ATOM 688 C CA . THR A 1 90 ? 7.855 -30.506 -20.026 1.00 37.06 90 THR A CA 1
ATOM 689 C C . THR A 1 90 ? 7.371 -31.271 -18.782 1.00 37.06 90 THR A C 1
ATOM 691 O O . THR A 1 90 ? 8.148 -31.759 -17.973 1.00 37.06 90 THR A O 1
ATOM 694 N N . GLN A 1 91 ? 6.046 -31.464 -18.750 1.00 39.09 91 GLN A N 1
ATOM 695 C CA . GLN A 1 91 ? 5.244 -32.466 -18.020 1.00 39.09 91 GLN A CA 1
ATOM 696 C C . GLN A 1 91 ? 4.616 -32.088 -16.669 1.00 39.09 91 GLN A C 1
ATOM 698 O O . GLN A 1 91 ? 5.236 -32.071 -15.610 1.00 39.09 91 GLN A O 1
ATOM 703 N N . ASP A 1 92 ? 3.294 -31.902 -16.754 1.00 37.69 92 ASP A N 1
ATOM 704 C CA . ASP A 1 92 ? 2.260 -32.531 -15.924 1.00 37.69 92 ASP A CA 1
ATOM 705 C C . ASP A 1 92 ? 2.736 -33.327 -14.698 1.00 37.69 92 ASP A C 1
ATOM 707 O O . ASP A 1 92 ? 3.308 -34.412 -14.828 1.00 37.69 92 ASP A O 1
ATOM 711 N N . LYS A 1 93 ? 2.311 -32.881 -13.505 1.00 30.56 93 LYS A N 1
ATOM 712 C CA . LYS A 1 93 ? 1.606 -33.748 -12.543 1.00 30.56 93 LYS A CA 1
ATOM 713 C C . LYS A 1 93 ? 0.926 -32.965 -11.413 1.00 30.56 93 LYS A C 1
ATOM 715 O O . LYS A 1 93 ? 1.471 -32.030 -10.836 1.00 30.56 93 LYS A O 1
ATOM 720 N N . ALA A 1 94 ? -0.288 -33.422 -11.111 1.00 29.70 94 ALA A N 1
ATOM 721 C CA . ALA A 1 94 ? -1.192 -32.994 -10.045 1.00 29.70 94 ALA A CA 1
ATOM 722 C C . ALA A 1 94 ? -0.573 -33.072 -8.619 1.00 29.70 94 ALA A C 1
ATOM 724 O O . ALA A 1 94 ? 0.437 -33.751 -8.416 1.00 29.70 94 ALA A O 1
ATOM 725 N N . PRO A 1 95 ? -1.166 -32.397 -7.610 1.00 34.62 95 PRO A N 1
ATOM 726 C CA . PRO A 1 95 ? -0.489 -32.056 -6.359 1.00 34.62 95 PRO A CA 1
ATOM 727 C C . PRO A 1 95 ? -0.591 -33.159 -5.292 1.00 34.62 95 PRO A C 1
ATOM 729 O O . PRO A 1 95 ? -1.639 -33.798 -5.181 1.00 34.62 95 PRO A O 1
ATOM 732 N N . PRO A 1 96 ? 0.403 -33.313 -4.393 1.00 30.95 96 PRO A N 1
ATOM 733 C CA . PRO A 1 96 ? 0.179 -33.988 -3.129 1.00 30.95 96 PRO A CA 1
ATOM 734 C C . PRO A 1 96 ? 0.013 -32.980 -1.984 1.00 30.95 96 PRO A C 1
ATOM 736 O O . PRO A 1 96 ? 0.909 -32.217 -1.622 1.00 30.95 96 PRO A O 1
ATOM 739 N N . SER A 1 97 ? -1.161 -33.050 -1.372 1.00 38.09 97 SER A N 1
ATOM 740 C CA . SER A 1 97 ? -1.524 -32.512 -0.066 1.00 38.09 97 SER A CA 1
ATOM 741 C C . SER A 1 97 ? -0.544 -32.949 1.030 1.00 38.09 97 SER A C 1
ATOM 743 O O . SER A 1 97 ? -0.421 -34.149 1.266 1.00 38.09 97 SER A O 1
ATOM 745 N N . LYS A 1 98 ? 0.052 -32.019 1.795 1.00 35.84 98 LYS A N 1
ATOM 746 C CA . LYS A 1 98 ? 0.496 -32.281 3.183 1.00 35.84 98 LYS A CA 1
ATOM 747 C C . LYS A 1 98 ? 0.305 -31.060 4.090 1.00 35.84 98 LYS A C 1
ATOM 749 O O . LYS A 1 98 ? 0.799 -29.970 3.825 1.00 35.84 98 LYS A O 1
ATOM 754 N N . LYS A 1 99 ? -0.435 -31.297 5.178 1.00 27.69 99 LYS A N 1
ATOM 755 C CA . LYS A 1 99 ? -0.632 -30.426 6.344 1.00 27.69 99 LYS A CA 1
ATOM 756 C C . LYS A 1 99 ? 0.675 -30.272 7.141 1.00 27.69 99 LYS A C 1
ATOM 758 O O . LYS A 1 99 ? 1.372 -31.258 7.343 1.00 27.69 99 LYS A O 1
ATOM 763 N N . GLY A 1 100 ? 0.876 -29.081 7.714 1.00 28.19 100 GLY A N 1
ATOM 764 C CA . GLY A 1 100 ? 1.498 -28.885 9.032 1.00 28.19 100 GLY A CA 1
ATOM 765 C C . GLY A 1 100 ? 3.021 -28.727 9.105 1.00 28.19 100 GLY A C 1
ATOM 766 O O . GLY A 1 100 ? 3.742 -29.716 9.106 1.00 28.19 100 GLY A O 1
ATOM 767 N N . LYS A 1 101 ? 3.475 -27.482 9.305 1.00 24.27 101 LYS A N 1
ATOM 768 C CA . LYS A 1 101 ? 4.307 -26.980 10.429 1.00 24.27 101 LYS A CA 1
ATOM 769 C C . LYS A 1 101 ? 5.058 -25.719 9.988 1.00 24.27 101 LYS A C 1
ATOM 771 O O . LYS A 1 101 ? 5.740 -25.720 8.970 1.00 24.27 101 LYS A O 1
ATOM 776 N N . ALA A 1 102 ? 4.922 -24.649 10.769 1.00 32.09 102 ALA A N 1
ATOM 777 C CA . ALA A 1 102 ? 5.816 -23.501 10.693 1.00 32.09 102 ALA A CA 1
ATOM 778 C C . ALA A 1 102 ? 7.223 -23.928 11.152 1.00 32.09 102 ALA A C 1
ATOM 780 O O . ALA A 1 102 ? 7.314 -24.620 12.168 1.00 32.09 102 ALA A O 1
ATOM 781 N N . PRO A 1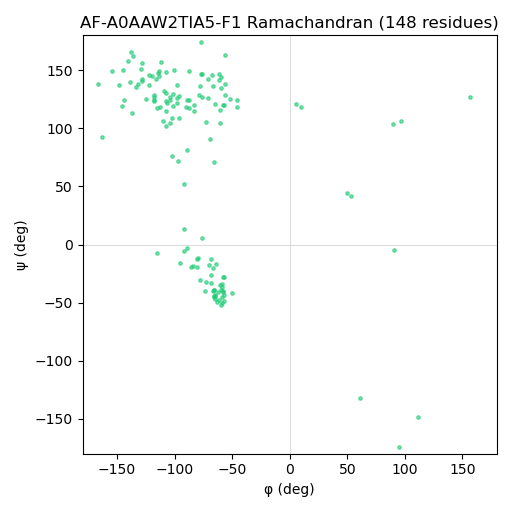 103 ? 8.303 -23.529 10.463 1.00 35.91 103 PRO A N 1
ATOM 782 C CA . PRO A 1 103 ? 9.636 -23.580 11.044 1.00 35.91 103 PRO A CA 1
ATOM 783 C C . PRO A 1 103 ? 10.019 -22.201 11.586 1.00 35.91 103 PRO A C 1
ATOM 785 O O . PRO A 1 103 ? 10.051 -21.215 10.846 1.00 35.91 103 PRO A O 1
ATOM 788 N N . GLU A 1 104 ? 10.308 -22.167 12.884 1.00 28.45 104 GLU A N 1
ATOM 789 C CA . GLU A 1 104 ? 11.070 -21.108 13.536 1.00 28.45 104 GLU A CA 1
ATOM 790 C C . GLU A 1 104 ? 12.486 -20.980 12.948 1.00 28.45 104 GLU A C 1
ATOM 792 O O . GLU A 1 104 ? 13.133 -21.950 12.554 1.00 28.45 104 GLU A O 1
ATOM 797 N N . GLU A 1 105 ? 12.898 -19.717 12.899 1.00 37.50 105 GLU A N 1
ATOM 798 C CA . GLU A 1 105 ? 14.227 -19.106 12.902 1.00 37.50 105 GLU A CA 1
ATOM 799 C C . GLU A 1 105 ? 15.488 -19.999 12.844 1.00 37.50 105 GLU A C 1
ATOM 801 O O . GLU A 1 105 ? 15.822 -20.722 13.780 1.00 37.50 105 GLU A O 1
ATOM 806 N N . LYS A 1 106 ? 16.309 -19.786 11.805 1.00 29.47 106 LYS A N 1
ATOM 807 C CA . LYS A 1 106 ? 17.773 -19.734 11.954 1.00 29.47 106 LYS A CA 1
ATOM 808 C C . LYS A 1 106 ? 18.339 -18.581 11.133 1.00 29.47 106 LYS A C 1
ATOM 810 O O . LYS A 1 106 ? 18.295 -18.579 9.905 1.00 29.47 106 LYS A O 1
ATOM 815 N N . VAL A 1 107 ? 18.871 -17.592 11.844 1.00 39.59 107 VAL A N 1
ATOM 816 C CA . VAL A 1 107 ? 19.757 -16.563 11.305 1.00 39.59 107 VAL A CA 1
ATOM 817 C C . VAL A 1 107 ? 21.102 -17.231 11.027 1.00 39.59 107 VAL A C 1
ATOM 819 O O . VAL A 1 107 ? 21.840 -17.549 11.953 1.00 39.59 107 VAL A O 1
ATOM 822 N N . SER A 1 108 ? 21.411 -17.477 9.756 1.00 34.19 108 SER A N 1
ATOM 823 C CA . SER A 1 108 ? 22.787 -17.680 9.306 1.00 34.19 108 SER A CA 1
ATOM 824 C C . SER A 1 108 ? 23.229 -16.411 8.590 1.00 34.19 108 SER A C 1
ATOM 826 O O . SER A 1 108 ? 22.785 -16.106 7.480 1.00 34.19 108 SER A O 1
ATOM 828 N N . GLU A 1 109 ? 24.059 -15.645 9.281 1.00 41.38 109 GLU A N 1
ATOM 829 C CA . GLU A 1 109 ? 24.827 -14.538 8.738 1.00 41.38 109 GLU A CA 1
ATOM 830 C C . GLU A 1 109 ? 25.893 -15.125 7.805 1.00 41.38 109 GLU A C 1
ATOM 832 O O . GLU A 1 109 ? 26.964 -15.543 8.228 1.00 41.38 109 GLU A O 1
ATOM 837 N N . ALA A 1 110 ? 25.546 -15.251 6.525 1.00 37.69 110 ALA A N 1
ATOM 838 C CA . ALA A 1 110 ? 26.503 -15.522 5.467 1.00 37.69 110 ALA A CA 1
ATOM 839 C C . ALA A 1 110 ? 26.654 -14.239 4.653 1.00 37.69 110 ALA A C 1
ATOM 841 O O . ALA A 1 110 ? 25.706 -13.767 4.018 1.00 37.69 110 ALA A O 1
ATOM 842 N N . THR A 1 111 ? 27.853 -13.669 4.708 1.00 39.31 111 THR A N 1
ATOM 843 C CA . THR A 1 111 ? 28.339 -12.608 3.828 1.00 39.31 111 THR A CA 1
ATOM 844 C C . THR A 1 111 ? 28.449 -13.163 2.408 1.00 39.31 111 THR A C 1
ATOM 846 O O . THR A 1 111 ? 29.534 -13.418 1.902 1.00 39.31 111 THR A O 1
ATOM 849 N N . GLU A 1 112 ? 27.312 -13.404 1.760 1.00 46.69 112 GLU A N 1
ATOM 850 C CA . GLU A 1 112 ? 27.263 -13.611 0.320 1.00 46.69 112 GLU A CA 1
ATOM 851 C C . GLU A 1 112 ? 27.229 -12.231 -0.331 1.00 46.69 112 GLU A C 1
ATOM 853 O O . GLU A 1 112 ? 26.272 -11.462 -0.175 1.00 46.69 112 GLU A O 1
ATOM 858 N N . THR A 1 113 ? 28.287 -11.899 -1.071 1.00 41.12 113 THR A N 1
ATOM 859 C CA . THR A 1 113 ? 28.216 -10.882 -2.120 1.00 41.12 113 THR A CA 1
ATOM 860 C C . THR A 1 113 ? 26.949 -11.162 -2.927 1.00 41.12 113 THR A C 1
ATOM 862 O O . THR A 1 113 ? 26.810 -12.260 -3.469 1.00 41.12 113 THR A O 1
ATOM 865 N N . PRO A 1 114 ? 25.973 -10.237 -2.972 1.00 48.47 114 PRO A N 1
ATOM 866 C CA . PRO A 1 114 ? 24.699 -10.521 -3.606 1.00 48.47 114 PRO A CA 1
ATOM 867 C C . PRO A 1 114 ? 24.969 -10.839 -5.072 1.00 48.47 114 PRO A C 1
ATOM 869 O O . PRO A 1 114 ? 25.450 -9.976 -5.810 1.00 48.47 114 PRO A O 1
ATOM 872 N N . ALA A 1 115 ? 24.678 -12.079 -5.473 1.00 56.97 115 ALA A N 1
ATOM 873 C CA . ALA A 1 115 ? 24.675 -12.470 -6.872 1.00 56.97 115 ALA A CA 1
ATOM 874 C C . ALA A 1 115 ? 23.923 -11.388 -7.656 1.00 56.97 115 ALA A C 1
ATOM 876 O O . ALA A 1 115 ? 22.805 -11.005 -7.293 1.00 56.97 115 ALA A O 1
ATOM 877 N N . LYS A 1 116 ? 24.587 -10.822 -8.666 1.00 59.28 116 LYS A N 1
ATOM 878 C CA . LYS A 1 116 ? 24.044 -9.736 -9.476 1.00 59.28 116 LYS A CA 1
ATOM 879 C C . LYS A 1 116 ? 22.775 -10.254 -10.149 1.00 59.28 116 LYS A C 1
ATOM 881 O O . LYS A 1 116 ? 22.865 -11.048 -11.076 1.00 59.28 116 LYS A O 1
ATOM 886 N N 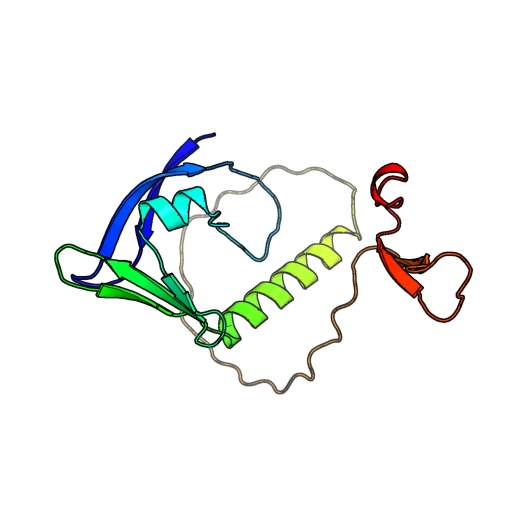. VAL A 1 117 ? 21.615 -9.827 -9.651 1.00 63.28 117 VAL A N 1
ATOM 887 C CA . VAL A 1 117 ? 20.305 -10.148 -10.229 1.00 63.28 117 VAL A CA 1
ATOM 888 C C . VAL A 1 117 ? 20.298 -9.674 -11.678 1.00 63.28 117 VAL A C 1
ATOM 890 O O . VAL A 1 117 ? 20.506 -8.485 -11.934 1.00 63.28 117 VAL A O 1
ATOM 893 N N . GLN A 1 118 ? 20.091 -10.600 -12.613 1.00 67.50 118 GLN A N 1
ATOM 894 C CA . GLN A 1 118 ? 19.952 -10.286 -14.029 1.00 67.50 118 GLN A CA 1
ATOM 895 C C . GLN A 1 118 ? 18.489 -10.455 -14.452 1.00 67.50 118 GLN A C 1
ATOM 897 O O . GLN A 1 118 ? 17.761 -11.251 -13.862 1.00 67.50 118 GLN A O 1
ATOM 902 N N . PRO A 1 119 ? 18.019 -9.666 -15.428 1.00 67.19 119 PRO A N 1
ATOM 903 C CA . PRO A 1 119 ? 16.709 -9.880 -16.026 1.00 67.19 119 PRO A CA 1
ATOM 904 C C . PRO A 1 119 ? 16.603 -11.306 -16.576 1.00 67.19 119 PRO A C 1
ATOM 906 O O . PRO A 1 119 ? 17.542 -11.788 -17.203 1.00 67.19 119 PRO A O 1
ATOM 909 N N . ALA A 1 120 ? 15.454 -11.949 -16.361 1.00 68.94 120 ALA A N 1
ATOM 910 C CA . ALA A 1 120 ? 15.175 -13.274 -16.917 1.00 68.94 120 ALA A CA 1
ATOM 911 C C . ALA A 1 120 ? 15.009 -13.243 -18.448 1.00 68.94 120 ALA A C 1
ATOM 913 O O . ALA A 1 120 ? 15.245 -14.241 -19.118 1.00 68.94 120 ALA A O 1
ATOM 914 N N . GLU A 1 121 ? 14.606 -12.094 -18.996 1.00 74.31 121 GLU A N 1
ATOM 915 C CA . GLU A 1 121 ? 14.415 -11.892 -20.431 1.00 74.31 121 GLU A CA 1
ATOM 916 C C . GLU A 1 121 ? 15.602 -11.162 -21.062 1.00 74.31 121 GLU A C 1
ATOM 918 O O . GLU A 1 121 ? 16.241 -10.302 -20.445 1.00 74.31 121 GLU A O 1
ATOM 923 N N . GLU A 1 122 ? 15.847 -11.455 -22.338 1.00 81.31 122 GLU A N 1
ATOM 924 C CA . GLU A 1 122 ? 16.797 -10.705 -23.151 1.00 81.31 122 GLU A CA 1
ATOM 925 C C . GLU A 1 122 ? 16.362 -9.235 -23.268 1.00 81.31 122 GLU A C 1
ATOM 927 O O . GLU A 1 122 ? 15.177 -8.912 -23.375 1.00 81.31 122 GLU A O 1
ATOM 932 N N . LEU A 1 123 ? 17.328 -8.317 -23.233 1.00 86.44 123 LEU A N 1
ATOM 933 C CA . LEU A 1 123 ? 17.062 -6.883 -23.262 1.00 86.44 123 LEU A CA 1
ATOM 934 C C . LEU A 1 123 ? 17.480 -6.265 -24.596 1.00 86.44 123 LEU A C 1
ATOM 936 O O . LEU A 1 123 ? 18.620 -6.422 -25.023 1.00 86.44 123 LEU A O 1
ATOM 940 N N . LEU A 1 124 ? 16.597 -5.460 -25.178 1.00 85.44 124 LEU A N 1
ATOM 941 C CA . LEU A 1 124 ? 16.843 -4.666 -26.377 1.00 85.44 124 LEU A CA 1
ATOM 942 C C . LEU A 1 124 ? 17.199 -3.224 -26.022 1.00 85.44 124 LEU A C 1
ATOM 944 O O . LEU A 1 124 ? 16.544 -2.611 -25.178 1.00 85.44 124 LEU A O 1
ATOM 948 N N . ASN A 1 125 ? 18.196 -2.668 -26.712 1.00 85.69 125 ASN A N 1
ATOM 949 C CA . ASN A 1 125 ? 18.519 -1.245 -26.640 1.00 85.69 125 ASN A CA 1
ATOM 950 C C . ASN A 1 125 ? 17.546 -0.440 -27.509 1.00 85.69 125 ASN A C 1
ATOM 952 O O . ASN A 1 125 ? 17.371 -0.733 -28.691 1.00 85.69 125 ASN A O 1
ATOM 956 N N . ILE A 1 126 ? 16.943 0.595 -26.933 1.00 87.31 126 ILE A N 1
ATOM 957 C CA . ILE A 1 126 ? 16.117 1.576 -27.642 1.00 87.31 126 ILE A CA 1
ATOM 958 C C . ILE A 1 126 ? 16.677 2.978 -27.425 1.00 87.31 126 ILE A C 1
ATOM 960 O O . ILE A 1 126 ? 17.186 3.284 -26.348 1.00 87.31 126 ILE A O 1
ATOM 964 N N . GLN A 1 127 ? 16.565 3.841 -28.434 1.00 85.69 127 GLN A N 1
ATOM 965 C CA . GLN A 1 127 ? 16.898 5.258 -28.290 1.00 85.69 127 GLN A CA 1
ATOM 966 C C . GLN A 1 127 ? 15.781 5.973 -27.523 1.00 85.69 127 GLN A C 1
ATOM 968 O O . GLN A 1 127 ? 14.608 5.878 -27.885 1.00 85.69 127 GLN A O 1
ATOM 973 N N . ILE A 1 128 ? 16.148 6.688 -26.461 1.00 85.88 128 ILE A N 1
ATOM 974 C CA . ILE A 1 128 ? 15.241 7.563 -25.707 1.00 85.88 128 ILE A CA 1
ATOM 975 C C . ILE A 1 128 ? 14.965 8.829 -26.521 1.00 85.88 128 ILE A C 1
ATOM 977 O O . ILE A 1 128 ? 13.834 9.314 -26.548 1.00 85.88 128 ILE A O 1
ATOM 981 N N . ILE A 1 129 ? 16.006 9.353 -27.175 1.00 84.06 129 ILE A N 1
ATOM 982 C CA . ILE A 1 129 ? 15.930 10.503 -28.073 1.00 84.06 129 ILE A CA 1
ATOM 983 C C . ILE A 1 129 ? 16.278 10.017 -29.483 1.00 84.06 129 ILE A C 1
ATOM 985 O O . ILE A 1 129 ? 17.399 9.549 -29.685 1.00 84.06 129 ILE A O 1
ATOM 989 N N . PRO A 1 130 ? 15.350 10.104 -30.454 1.00 84.12 130 PRO A N 1
ATOM 990 C CA . PRO A 1 130 ? 15.629 9.709 -31.829 1.00 84.12 130 PRO A CA 1
ATOM 991 C C . PRO A 1 130 ? 16.831 10.471 -32.398 1.00 84.12 130 PRO A C 1
ATOM 993 O O . PRO A 1 130 ? 16.864 11.698 -32.349 1.00 84.12 130 PRO A O 1
ATOM 996 N N . GLY A 1 131 ? 17.799 9.743 -32.953 1.00 85.31 131 GLY A N 1
ATOM 997 C CA . GLY A 1 131 ? 18.978 10.314 -33.610 1.00 85.31 131 GLY A CA 1
ATOM 998 C C . GLY A 1 131 ? 20.184 10.549 -32.698 1.00 85.31 131 GLY A C 1
ATOM 999 O O . GLY A 1 131 ? 21.242 10.903 -33.207 1.00 85.31 131 GLY A O 1
ATOM 1000 N N . ASP A 1 132 ? 20.061 10.313 -31.390 1.00 87.81 132 ASP A N 1
ATOM 1001 C CA . ASP A 1 132 ? 21.176 10.393 -30.441 1.00 87.81 132 ASP A CA 1
ATOM 1002 C C . ASP A 1 132 ? 21.582 8.969 -30.001 1.00 87.81 132 ASP A C 1
ATOM 1004 O O . ASP A 1 132 ? 20.875 8.349 -29.195 1.00 87.81 132 ASP A O 1
ATOM 1008 N N . PRO A 1 133 ? 22.679 8.403 -30.547 1.00 84.88 133 PRO A N 1
ATOM 1009 C CA . PRO A 1 133 ? 23.099 7.034 -30.248 1.00 84.88 133 PRO A CA 1
ATOM 1010 C C . PRO A 1 133 ? 23.558 6.849 -28.795 1.00 84.88 133 PRO A C 1
ATOM 1012 O O . PRO A 1 133 ? 23.519 5.723 -28.295 1.00 84.88 133 PRO A O 1
ATOM 1015 N N . ASP A 1 134 ? 23.921 7.928 -28.097 1.00 89.00 134 ASP A N 1
ATOM 1016 C CA . ASP A 1 134 ? 24.395 7.874 -26.711 1.00 89.00 134 ASP A CA 1
ATOM 1017 C C . ASP A 1 134 ? 23.234 7.857 -25.706 1.00 89.00 134 ASP A C 1
ATOM 1019 O O . ASP A 1 134 ? 23.384 7.433 -24.557 1.00 89.00 134 ASP A O 1
ATOM 1023 N N . LYS A 1 135 ? 22.030 8.258 -26.129 1.00 88.19 135 LYS A N 1
ATOM 1024 C CA . LYS A 1 135 ? 20.832 8.271 -25.281 1.00 88.19 135 LYS A CA 1
ATOM 1025 C C . LYS A 1 135 ? 19.980 7.032 -25.491 1.00 88.19 135 LYS A C 1
ATOM 1027 O O . LYS A 1 135 ? 18.875 7.101 -26.035 1.00 88.19 135 LYS A O 1
ATOM 1032 N N . THR A 1 136 ? 20.467 5.897 -25.002 1.00 90.88 136 THR A N 1
ATOM 1033 C CA . THR A 1 136 ? 19.758 4.612 -25.073 1.00 90.88 136 THR A CA 1
ATOM 1034 C C . THR A 1 136 ? 19.299 4.098 -23.706 1.00 90.88 136 THR A C 1
ATOM 1036 O O . THR A 1 136 ? 19.811 4.484 -22.658 1.00 90.88 136 THR A O 1
ATOM 1039 N N . THR A 1 137 ? 18.286 3.231 -23.702 1.00 89.56 137 THR A N 1
ATOM 1040 C CA . THR A 1 137 ? 17.873 2.436 -22.535 1.00 89.56 137 THR A CA 1
ATOM 1041 C C . THR A 1 137 ? 17.552 1.005 -22.953 1.00 89.56 137 THR A C 1
ATOM 1043 O O . THR A 1 137 ? 17.391 0.722 -24.139 1.00 89.56 137 THR A O 1
ATOM 1046 N N . ARG A 1 138 ? 17.447 0.096 -21.982 1.00 88.12 138 ARG A N 1
ATOM 1047 C CA . ARG A 1 138 ? 17.208 -1.333 -22.202 1.00 88.12 138 ARG A CA 1
ATOM 1048 C C . ARG A 1 138 ? 15.787 -1.729 -21.803 1.00 88.12 138 ARG A C 1
ATOM 1050 O O . ARG A 1 138 ? 15.361 -1.429 -20.690 1.00 88.12 138 ARG A O 1
ATOM 1057 N N . ILE A 1 139 ? 15.074 -2.432 -22.682 1.00 88.25 139 ILE A N 1
ATOM 1058 C CA . ILE A 1 139 ? 13.711 -2.945 -22.449 1.00 88.25 139 ILE A CA 1
ATOM 1059 C C . ILE A 1 139 ? 13.615 -4.443 -22.766 1.00 88.25 139 ILE A C 1
ATOM 1061 O O . ILE A 1 139 ? 14.402 -4.943 -23.563 1.00 88.25 139 ILE A O 1
ATOM 1065 N N . GLY A 1 140 ? 12.651 -5.159 -22.180 1.00 85.00 140 GLY A N 1
ATOM 1066 C CA . GLY A 1 140 ? 12.441 -6.591 -22.449 1.00 85.00 140 GLY A CA 1
ATOM 1067 C C . GLY A 1 140 ? 12.135 -6.883 -23.922 1.00 85.00 140 GLY A C 1
ATOM 1068 O O . GLY A 1 140 ? 11.319 -6.194 -24.549 1.00 85.00 140 GLY A O 1
ATOM 1069 N N . SER A 1 141 ? 12.775 -7.911 -24.480 1.00 82.81 141 SER A N 1
ATOM 1070 C CA . SER A 1 141 ? 12.643 -8.317 -25.885 1.00 82.81 141 SER A CA 1
ATOM 1071 C C . SER A 1 141 ? 11.236 -8.795 -26.259 1.00 82.81 141 SER A C 1
ATOM 1073 O O . SER A 1 141 ? 10.888 -8.775 -27.441 1.00 82.81 141 SER A O 1
ATOM 1075 N N . HIS A 1 142 ? 10.395 -9.131 -25.279 1.00 83.19 142 HIS A N 1
ATOM 1076 C CA . HIS A 1 142 ? 9.005 -9.548 -25.480 1.00 83.19 142 HIS A CA 1
ATOM 1077 C C . HIS A 1 142 ? 7.992 -8.393 -25.417 1.00 83.19 142 HIS A C 1
ATOM 1079 O O . HIS A 1 142 ? 6.811 -8.583 -25.709 1.00 83.19 142 HIS A O 1
ATOM 1085 N N . LEU A 1 143 ? 8.423 -7.168 -25.086 1.00 79.69 143 LEU A N 1
ATOM 1086 C CA . LEU A 1 143 ? 7.519 -6.018 -25.025 1.00 79.69 143 LEU A CA 1
ATOM 1087 C C . LEU A 1 143 ? 6.965 -5.710 -26.428 1.00 79.69 143 L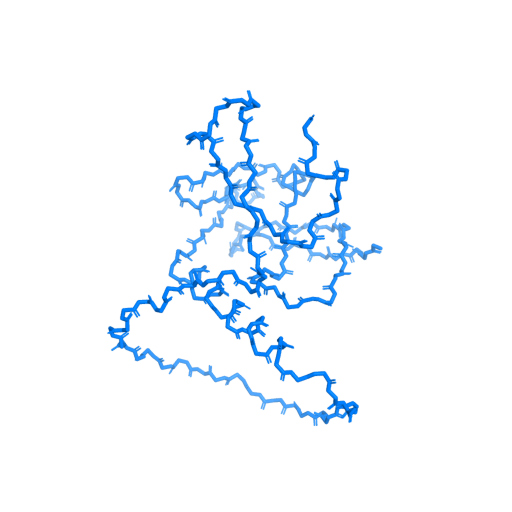EU A C 1
ATOM 1089 O O . LEU A 1 143 ? 7.742 -5.445 -27.339 1.00 79.69 143 LEU A O 1
ATOM 1093 N N . GLY A 1 144 ? 5.646 -5.739 -26.636 1.00 76.31 144 GLY A N 1
ATOM 1094 C CA . GLY A 1 144 ? 5.046 -5.566 -27.969 1.00 76.31 144 GLY A CA 1
ATOM 1095 C C . GLY A 1 144 ? 5.353 -4.207 -28.621 1.00 76.31 144 GLY A C 1
ATOM 1096 O O . GLY A 1 144 ? 5.424 -3.185 -27.946 1.00 76.31 144 GLY A O 1
ATOM 1097 N N . GLY A 1 145 ? 5.485 -4.162 -29.953 1.00 72.38 145 GLY A N 1
ATOM 1098 C CA . GLY A 1 145 ? 5.968 -2.981 -30.693 1.00 72.38 145 GLY A CA 1
ATOM 1099 C C . GLY A 1 145 ? 5.184 -1.675 -30.479 1.00 72.38 145 GLY A C 1
ATOM 1100 O O . GLY A 1 145 ? 5.778 -0.602 -30.540 1.00 72.38 145 GLY A O 1
ATOM 1101 N N . LYS A 1 146 ? 3.881 -1.742 -30.165 1.00 72.44 146 LYS A N 1
ATOM 1102 C CA . LYS A 1 146 ? 3.077 -0.558 -29.792 1.00 72.44 146 LYS A CA 1
ATOM 1103 C C . LYS A 1 146 ? 3.488 0.034 -28.440 1.00 72.44 146 LYS A C 1
ATOM 1105 O O . LYS A 1 146 ? 3.442 1.240 -28.280 1.00 72.44 146 LYS A O 1
ATOM 1110 N N . LEU A 1 147 ? 3.916 -0.807 -27.498 1.00 67.75 147 LEU A N 1
ATOM 1111 C CA . LEU A 1 147 ? 4.394 -0.400 -26.172 1.00 67.75 147 LEU A CA 1
ATOM 1112 C C . LEU A 1 147 ? 5.852 0.089 -26.201 1.00 67.75 147 LEU A C 1
ATOM 1114 O O . LEU A 1 147 ? 6.323 0.663 -25.225 1.00 67.75 147 LEU A O 1
ATOM 1118 N N . ARG A 1 148 ? 6.570 -0.141 -27.311 1.00 68.06 148 ARG A N 1
ATOM 1119 C CA . ARG A 1 148 ? 7.948 0.336 -27.521 1.00 68.06 148 ARG A CA 1
ATOM 1120 C C . ARG A 1 148 ? 8.029 1.749 -28.082 1.00 68.06 148 ARG A C 1
ATOM 1122 O O . ARG A 1 148 ? 9.093 2.356 -28.026 1.00 68.06 148 ARG A O 1
ATOM 1129 N N . LYS A 1 149 ? 6.945 2.239 -28.680 1.00 62.78 149 LYS A N 1
ATOM 1130 C CA . LYS A 1 149 ? 6.884 3.566 -29.290 1.00 62.78 149 LYS A CA 1
ATOM 1131 C C . LYS A 1 149 ? 6.281 4.534 -28.278 1.00 62.78 149 LYS A C 1
ATOM 1133 O O . LYS A 1 149 ? 5.240 4.235 -27.698 1.00 62.78 149 LYS A O 1
ATOM 1138 N N . ARG A 1 150 ? 6.979 5.642 -28.045 1.00 57.03 150 ARG A N 1
ATOM 1139 C CA . ARG A 1 150 ? 6.462 6.786 -27.292 1.00 57.03 150 ARG A CA 1
ATOM 1140 C C . ARG A 1 150 ? 5.654 7.690 -28.208 1.00 57.03 150 ARG A C 1
ATOM 1142 O O . ARG A 1 150 ? 6.018 7.758 -29.403 1.00 57.03 150 ARG A O 1
#

Foldseek 3Di:
DDWDWDWAADDQQIDIDTDDDDDDPDQDLDPDDDDPVNCVVQVWDADPPQQKIWGADPVGIGIDGDDPVSSVVSHLVSLVVVLVVVPDPDDDDDDDDDDDDDDDDDDDPDPDPPDPRDDSADWDWDAPDPPDPVRIDIDGPPPDPVNRDD